Protein AF-A0A8S2RI45-F1 (afdb_monomer_lite)

Secondary structure (DSSP, 8-state):
---GGGEEEEEEEE-TTT--EEEEEEETT-SS-EEEEESSHHHHHHHHHHHHHHHHHHT-

pLDDT: mean 89.9, std 7.77, range [59.16, 96.81]

Radius of gyration: 11.84 Å; chains: 1; bounding box: 37×14×27 Å

InterPro domains:
  IPR011993 PH-like domain superfamily [G3DSA:2.30.29.30] (1-60)
  IPR049385 FAK1-like, FERM domain C-lobe [PF21477] (1-59)

Structure (mmCIF, N/CA/C/O backbone):
data_AF-A0A8S2RI45-F1
#
_entry.id   AF-A0A8S2RI45-F1
#
loop_
_atom_site.group_PDB
_atom_site.id
_atom_site.type_symbol
_atom_site.label_atom_id
_atom_site.label_alt_id
_atom_site.label_comp_id
_atom_site.label_asym_id
_atom_site.label_entity_id
_atom_site.label_seq_id
_atom_site.pdbx_PDB_ins_code
_atom_site.Cartn_x
_atom_site.Cartn_y
_atom_site.Cartn_z
_atom_site.occupancy
_atom_site.B_iso_or_equiv
_atom_site.auth_seq_id
_atom_site.auth_comp_id
_atom_site.auth_asym_id
_atom_site.auth_atom_id
_atom_site.pdbx_PDB_model_num
ATOM 1 N N . MET A 1 1 ? 1.786 -6.709 12.751 1.00 61.25 1 MET A N 1
ATOM 2 C CA . MET A 1 1 ? 0.931 -6.986 11.576 1.00 61.25 1 MET A CA 1
ATOM 3 C C . MET A 1 1 ? -0.051 -5.834 11.477 1.00 61.25 1 MET A C 1
ATOM 5 O O . MET A 1 1 ? -0.656 -5.519 12.492 1.00 61.25 1 MET A O 1
ATOM 9 N N . ALA A 1 2 ? -0.115 -5.147 10.337 1.00 74.56 2 ALA A N 1
ATOM 10 C CA . ALA A 1 2 ? -1.065 -4.055 10.116 1.00 74.56 2 ALA A CA 1
ATOM 11 C C . ALA A 1 2 ? -2.384 -4.623 9.570 1.00 74.56 2 ALA A C 1
ATOM 13 O O . ALA A 1 2 ? -2.352 -5.576 8.791 1.00 74.56 2 ALA A O 1
ATOM 14 N N . ALA A 1 3 ? -3.515 -4.059 9.990 1.00 86.12 3 ALA A N 1
ATOM 15 C CA . ALA A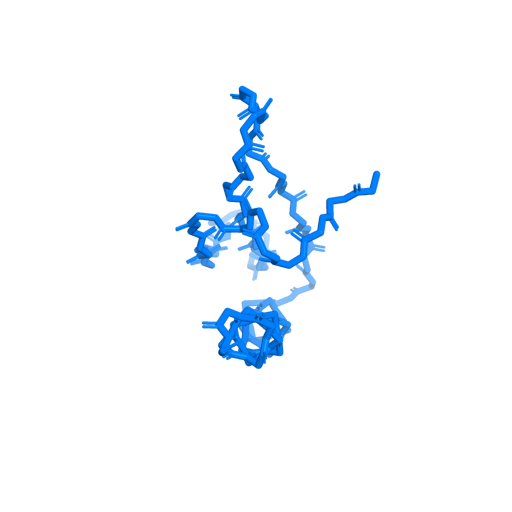 1 3 ? -4.834 -4.398 9.461 1.00 86.12 3 ALA A CA 1
ATOM 16 C C . ALA A 1 3 ? -5.194 -3.472 8.286 1.00 86.12 3 ALA A C 1
ATOM 18 O O . ALA A 1 3 ? -4.757 -2.320 8.255 1.00 86.12 3 ALA A O 1
ATOM 19 N N . PHE A 1 4 ? -5.996 -3.957 7.332 1.00 87.19 4 PHE A N 1
ATOM 20 C CA . PHE A 1 4 ? -6.384 -3.187 6.139 1.00 87.19 4 PHE A CA 1
ATOM 21 C C . PHE A 1 4 ? -7.195 -1.929 6.478 1.00 87.19 4 PHE A C 1
ATOM 23 O O . PHE A 1 4 ? -6.968 -0.876 5.902 1.00 87.19 4 PHE A O 1
ATOM 30 N N . GLU A 1 5 ? -8.047 -2.008 7.496 1.00 87.94 5 GLU A N 1
ATOM 31 C CA . GLU A 1 5 ? -8.786 -0.880 8.087 1.00 87.94 5 GLU A CA 1
ATOM 32 C C . GLU A 1 5 ? -7.887 0.247 8.630 1.00 87.94 5 GLU A C 1
ATOM 34 O O . GLU A 1 5 ? -8.321 1.384 8.785 1.00 87.94 5 GLU A O 1
ATOM 39 N N . SER A 1 6 ? -6.613 -0.044 8.911 1.00 89.81 6 SER A N 1
ATOM 40 C CA . SER A 1 6 ? -5.642 0.949 9.379 1.00 89.81 6 SER A CA 1
ATOM 41 C C . SER A 1 6 ? -4.821 1.565 8.245 1.00 89.81 6 SER A C 1
ATOM 43 O O . SER A 1 6 ? -3.982 2.417 8.515 1.00 89.81 6 SER A O 1
ATOM 45 N N . VAL A 1 7 ? -4.994 1.155 6.987 1.00 92.38 7 VAL A N 1
ATOM 46 C CA . VAL A 1 7 ? -4.253 1.742 5.862 1.00 92.38 7 VAL A CA 1
ATOM 47 C C . VAL A 1 7 ? -4.848 3.111 5.524 1.00 92.38 7 VAL A C 1
ATOM 49 O O . VAL A 1 7 ? -6.018 3.226 5.179 1.00 92.38 7 VAL A O 1
ATOM 52 N N . LEU A 1 8 ? -4.033 4.161 5.618 1.00 91.56 8 LEU A N 1
ATOM 53 C CA . LEU A 1 8 ? -4.428 5.543 5.323 1.00 91.56 8 LEU A CA 1
ATOM 54 C C . LEU A 1 8 ? -4.098 5.956 3.888 1.00 91.56 8 LEU A C 1
ATOM 56 O O . LEU A 1 8 ? -4.787 6.790 3.307 1.00 91.56 8 LEU A O 1
ATOM 60 N N . SER A 1 9 ? -3.000 5.434 3.340 1.00 92.81 9 SER A N 1
ATOM 61 C CA . SER A 1 9 ? -2.536 5.777 1.998 1.00 92.81 9 SER A CA 1
ATOM 62 C C . SER A 1 9 ? -1.654 4.679 1.420 1.00 92.81 9 SER A C 1
ATOM 64 O O . SER A 1 9 ? -0.905 4.019 2.150 1.00 92.81 9 SER A O 1
ATOM 66 N N . ILE A 1 10 ? -1.741 4.522 0.100 1.00 95.00 10 ILE A N 1
ATOM 67 C CA . ILE A 1 10 ? -0.996 3.562 -0.709 1.00 95.00 10 ILE A CA 1
ATOM 68 C C . ILE A 1 10 ? -0.303 4.346 -1.824 1.00 95.00 10 ILE A C 1
ATOM 70 O O . ILE A 1 10 ? -0.950 5.082 -2.568 1.00 95.00 10 ILE A O 1
ATOM 74 N N . ALA A 1 11 ? 1.014 4.197 -1.952 1.00 95.25 11 ALA A N 1
ATOM 75 C CA . ALA A 1 11 ? 1.786 4.850 -3.003 1.00 95.25 11 ALA A CA 1
ATOM 76 C C . ALA A 1 11 ? 2.819 3.902 -3.608 1.00 95.25 11 ALA A C 1
ATOM 78 O O . ALA A 1 11 ? 3.555 3.227 -2.892 1.00 95.25 11 ALA A O 1
ATOM 79 N N . THR A 1 12 ? 2.934 3.904 -4.932 1.00 94.88 12 THR A N 1
ATOM 80 C CA . THR A 1 12 ? 3.966 3.157 -5.658 1.00 94.88 12 THR A CA 1
ATOM 81 C C . THR A 1 12 ? 4.970 4.106 -6.291 1.00 94.88 12 THR A C 1
ATOM 83 O O . THR A 1 12 ? 4.589 5.065 -6.960 1.00 94.88 12 THR A O 1
ATOM 86 N N . THR A 1 13 ? 6.262 3.836 -6.124 1.00 93.88 13 THR A N 1
ATOM 87 C CA . THR A 1 13 ? 7.340 4.644 -6.713 1.00 93.88 13 THR A CA 1
ATOM 88 C C . THR A 1 13 ? 8.400 3.753 -7.335 1.00 93.88 13 THR A C 1
ATOM 90 O O . THR A 1 13 ? 8.766 2.744 -6.742 1.00 93.88 13 THR A O 1
ATOM 93 N N . ARG A 1 14 ? 8.941 4.134 -8.493 1.00 93.00 14 ARG A N 1
ATOM 94 C CA . ARG A 1 14 ? 10.108 3.470 -9.087 1.00 93.00 14 ARG A CA 1
ATOM 95 C C . ARG A 1 14 ? 11.393 4.043 -8.493 1.00 93.00 14 ARG A C 1
ATOM 97 O O . ARG A 1 14 ? 11.505 5.262 -8.359 1.00 93.00 14 ARG A O 1
ATOM 104 N N . THR A 1 15 ? 12.369 3.201 -8.166 1.00 87.94 15 THR A N 1
ATOM 105 C CA . THR A 1 15 ? 13.718 3.676 -7.828 1.00 87.94 15 THR A CA 1
ATOM 106 C C . THR A 1 15 ? 14.523 3.954 -9.094 1.00 87.94 15 THR A C 1
ATOM 108 O O . THR A 1 15 ? 14.568 3.142 -10.014 1.00 87.94 15 THR A O 1
ATOM 111 N N . ASN A 1 16 ? 15.193 5.109 -9.131 1.00 77.00 16 ASN A N 1
ATOM 112 C CA . ASN A 1 16 ? 15.993 5.526 -10.288 1.00 77.00 16 ASN A CA 1
ATOM 113 C C . ASN A 1 16 ? 17.226 4.640 -10.527 1.00 77.00 16 ASN A C 1
ATOM 115 O O . ASN A 1 16 ? 17.703 4.565 -11.651 1.00 77.00 16 ASN A O 1
ATOM 119 N N . SER A 1 17 ? 17.749 3.991 -9.483 1.00 76.38 17 SER A N 1
ATOM 120 C CA . SER A 1 17 ? 19.023 3.265 -9.555 1.00 76.38 17 SER A CA 1
ATOM 121 C C . SER A 1 17 ? 18.903 1.808 -10.006 1.00 76.38 17 SER A C 1
ATOM 123 O O . SER A 1 17 ? 19.886 1.255 -10.477 1.00 76.38 17 SER A O 1
ATOM 125 N N . ASP A 1 18 ? 17.734 1.183 -9.842 1.00 73.50 18 ASP A N 1
ATOM 126 C CA . ASP A 1 18 ? 17.591 -0.282 -9.923 1.00 73.50 18 ASP A CA 1
ATOM 127 C C . ASP A 1 18 ? 16.322 -0.726 -10.675 1.00 73.50 18 ASP A C 1
ATOM 129 O O . ASP A 1 18 ? 16.011 -1.910 -10.697 1.00 73.50 18 ASP A O 1
ATOM 133 N N . GLU A 1 19 ? 15.532 0.216 -11.212 1.00 80.06 19 GLU A N 1
ATOM 134 C CA . GLU A 1 19 ? 14.208 -0.015 -11.835 1.00 80.06 19 GLU A CA 1
ATOM 135 C C . GLU A 1 19 ? 13.173 -0.744 -10.952 1.00 80.06 19 GLU A C 1
ATOM 137 O O . GLU A 1 19 ? 12.044 -1.012 -11.376 1.00 80.06 19 GLU A O 1
ATOM 142 N N . ARG A 1 20 ? 13.521 -0.994 -9.688 1.00 89.31 20 ARG A N 1
ATOM 143 C CA . ARG A 1 20 ? 12.683 -1.663 -8.700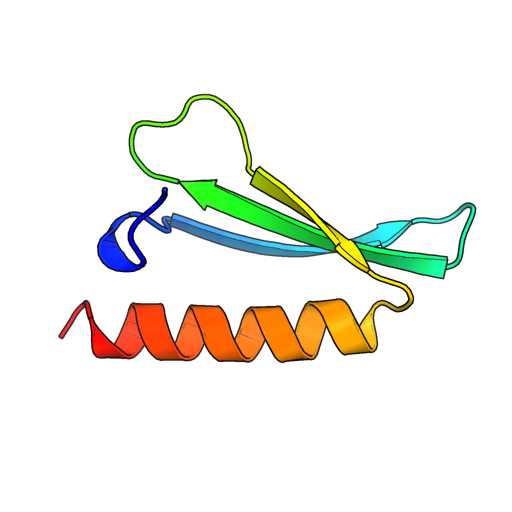 1.00 89.31 20 ARG A CA 1
ATOM 144 C C . ARG A 1 20 ? 11.458 -0.826 -8.364 1.00 89.31 20 ARG A C 1
ATOM 146 O O . ARG A 1 20 ? 11.500 0.407 -8.286 1.00 89.31 20 ARG A O 1
ATOM 153 N N . GLY A 1 21 ? 10.355 -1.522 -8.131 1.00 94.06 21 GLY A N 1
ATOM 154 C CA . GLY A 1 21 ? 9.151 -0.927 -7.575 1.00 94.06 21 GLY A CA 1
ATOM 155 C C . GLY A 1 21 ? 9.264 -0.833 -6.061 1.00 94.06 21 GLY A C 1
ATOM 156 O O . GLY A 1 21 ? 9.717 -1.766 -5.407 1.00 94.06 21 GLY A O 1
ATOM 157 N N . LEU A 1 22 ? 8.833 0.282 -5.489 1.00 95.44 22 LEU A N 1
ATOM 158 C CA . LEU A 1 22 ? 8.583 0.410 -4.060 1.00 95.44 22 LEU A CA 1
ATOM 159 C C . LEU A 1 22 ? 7.097 0.639 -3.847 1.00 95.44 22 LEU A C 1
ATOM 161 O O . LEU A 1 22 ? 6.517 1.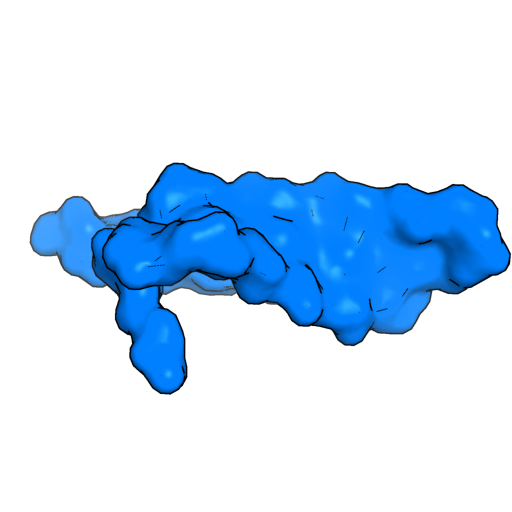507 -4.497 1.00 95.44 22 LEU A O 1
ATOM 165 N N . LEU A 1 23 ? 6.516 -0.087 -2.902 1.00 96.25 23 LEU A N 1
ATOM 166 C CA . LEU A 1 23 ? 5.178 0.155 -2.382 1.00 96.25 23 LEU A CA 1
ATOM 167 C C . LEU A 1 23 ? 5.306 0.750 -0.983 1.00 96.25 23 LEU A C 1
ATOM 169 O O . LEU A 1 23 ? 5.973 0.181 -0.122 1.00 96.25 23 LEU A O 1
ATOM 173 N N . LYS A 1 24 ? 4.674 1.894 -0.764 1.00 95.31 24 LYS A N 1
ATOM 174 C CA . LYS A 1 24 ? 4.676 2.637 0.492 1.00 95.31 24 LYS A CA 1
ATOM 175 C C . LYS A 1 24 ? 3.262 2.654 1.048 1.00 95.31 24 LYS A C 1
ATOM 177 O O . LYS A 1 24 ? 2.334 3.065 0.355 1.00 95.31 24 LYS A O 1
ATOM 182 N N . LEU A 1 25 ? 3.121 2.214 2.290 1.00 94.56 25 LEU A N 1
ATOM 183 C CA . LEU A 1 25 ? 1.852 2.132 3.000 1.00 94.56 25 LEU A CA 1
ATOM 184 C C . LEU A 1 25 ? 1.941 2.969 4.273 1.00 94.56 25 LEU A C 1
ATOM 186 O O . LEU A 1 25 ? 2.784 2.720 5.141 1.00 94.56 25 LEU A O 1
ATOM 190 N N . THR A 1 26 ? 1.066 3.960 4.397 1.00 93.81 26 THR A N 1
ATOM 191 C CA . THR A 1 26 ? 0.919 4.730 5.635 1.00 93.81 26 THR A CA 1
ATOM 192 C C . THR A 1 26 ? -0.153 4.068 6.485 1.00 93.81 26 THR A C 1
ATOM 194 O O . THR A 1 26 ? -1.280 3.902 6.026 1.00 93.81 26 THR A O 1
ATOM 197 N N . ILE A 1 27 ? 0.192 3.684 7.714 1.00 92.38 27 ILE A N 1
ATOM 198 C CA . ILE A 1 27 ? -0.704 2.959 8.621 1.00 92.38 27 ILE A CA 1
ATOM 199 C C . ILE A 1 27 ? -1.087 3.864 9.796 1.00 92.38 27 ILE A C 1
ATOM 201 O O . ILE A 1 27 ? -0.223 4.481 10.418 1.00 92.38 27 ILE A O 1
ATOM 205 N N . ALA A 1 28 ? -2.374 3.930 10.123 1.00 91.06 28 ALA A N 1
ATOM 206 C CA . ALA A 1 28 ? -2.905 4.629 11.281 1.00 91.06 28 ALA A CA 1
ATOM 207 C C . ALA A 1 28 ? -2.256 4.109 12.572 1.00 91.06 28 ALA A C 1
ATOM 209 O O . ALA A 1 28 ? -2.153 2.904 12.797 1.00 91.06 28 ALA A O 1
ATOM 210 N N . GLY A 1 29 ? -1.793 5.029 13.418 1.00 87.62 29 GLY A N 1
ATOM 211 C CA . GLY A 1 29 ? -1.089 4.691 14.658 1.00 87.62 29 GLY A CA 1
ATOM 212 C C . GLY A 1 29 ? 0.379 4.283 14.481 1.00 87.62 29 GLY A C 1
ATOM 213 O O . GLY A 1 29 ? 1.056 4.075 15.485 1.00 87.62 29 GLY A O 1
ATOM 214 N N . SER A 1 30 ? 0.896 4.213 13.248 1.00 89.81 30 SER A N 1
ATOM 215 C CA . SER A 1 30 ? 2.328 4.049 12.977 1.00 89.81 30 SER A CA 1
ATOM 216 C C . SER A 1 30 ? 2.954 5.382 12.579 1.00 89.81 30 SER A C 1
ATOM 218 O O . SER A 1 30 ? 2.493 6.043 11.650 1.00 89.81 30 SER A O 1
ATOM 220 N N . SER A 1 31 ? 4.046 5.758 13.243 1.00 82.31 31 SER A N 1
ATOM 221 C CA . SER A 1 31 ? 4.853 6.923 12.854 1.00 82.31 31 SER A CA 1
ATOM 222 C C . SER A 1 31 ? 5.685 6.664 11.593 1.00 82.31 31 SER A C 1
ATOM 224 O O . SER A 1 31 ? 6.146 7.607 10.954 1.00 82.31 31 SER A O 1
ATOM 226 N N . GLU A 1 32 ? 5.893 5.393 11.237 1.00 88.88 32 GLU A N 1
ATOM 227 C CA . GLU A 1 32 ? 6.728 4.982 10.112 1.00 88.88 32 GLU A CA 1
ATOM 228 C C . GLU A 1 32 ? 5.881 4.418 8.964 1.00 88.88 32 GLU A C 1
ATOM 230 O O . GLU A 1 32 ? 4.899 3.698 9.175 1.00 88.88 32 GLU A O 1
ATOM 235 N N . THR A 1 33 ? 6.271 4.765 7.735 1.00 90.31 33 THR A N 1
ATOM 236 C CA . THR A 1 33 ? 5.669 4.240 6.504 1.00 90.31 33 THR A CA 1
ATOM 237 C C . THR A 1 33 ? 6.254 2.871 6.194 1.00 90.31 33 THR A C 1
ATOM 239 O O . THR A 1 33 ? 7.463 2.735 5.995 1.00 90.31 33 THR A O 1
ATOM 242 N N . LEU A 1 34 ? 5.392 1.864 6.077 1.00 91.81 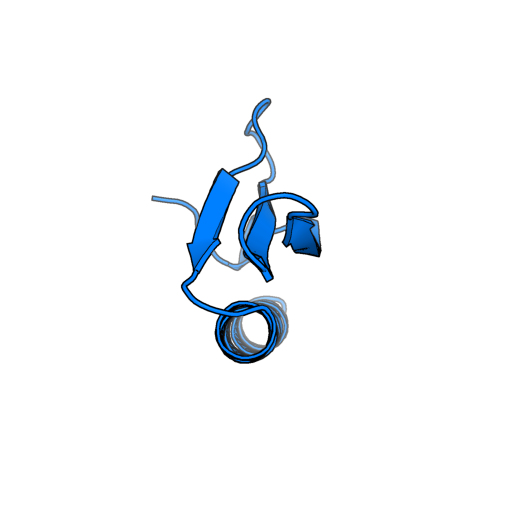34 LEU A N 1
ATOM 243 C CA . LEU A 1 34 ? 5.814 0.532 5.675 1.00 91.81 34 LEU A CA 1
ATOM 244 C C . LEU A 1 34 ? 6.214 0.568 4.198 1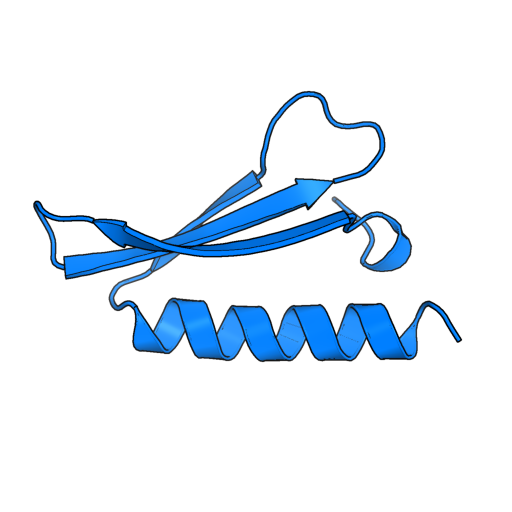.00 91.81 34 LEU A C 1
ATOM 246 O O . LEU A 1 34 ? 5.402 0.907 3.339 1.00 91.81 34 LEU A O 1
ATOM 250 N N . THR A 1 35 ? 7.468 0.232 3.909 1.00 93.69 35 THR A N 1
ATOM 251 C CA . THR A 1 35 ? 8.003 0.216 2.544 1.00 93.69 35 THR A CA 1
ATOM 252 C C . THR A 1 35 ? 8.340 -1.212 2.138 1.00 93.69 35 THR A C 1
ATOM 254 O O . THR A 1 35 ? 9.100 -1.894 2.821 1.00 93.69 35 THR A O 1
ATOM 257 N N . LEU A 1 36 ? 7.780 -1.655 1.017 1.00 93.25 36 LEU A N 1
ATOM 258 C CA . LEU A 1 36 ? 8.011 -2.965 0.420 1.00 93.25 36 LEU A CA 1
ATOM 259 C C . LEU A 1 36 ? 8.726 -2.786 -0.918 1.00 93.25 36 LEU A C 1
ATOM 261 O O . LEU A 1 36 ? 8.369 -1.909 -1.705 1.00 93.25 36 LEU A O 1
ATOM 265 N N . SER A 1 37 ? 9.726 -3.626 -1.169 1.00 93.56 37 SER A N 1
ATOM 266 C CA . SER A 1 37 ? 10.562 -3.569 -2.368 1.00 93.56 37 SER A CA 1
ATOM 267 C C . SER A 1 37 ? 10.222 -4.713 -3.313 1.00 93.56 37 SER A C 1
ATOM 269 O O . SER A 1 37 ? 10.154 -5.865 -2.890 1.00 93.56 37 SER A O 1
ATOM 271 N N . PHE A 1 38 ? 10.074 -4.395 -4.593 1.00 94.44 38 PHE A N 1
ATOM 272 C CA . PHE A 1 38 ? 9.691 -5.315 -5.658 1.00 94.44 38 PHE A CA 1
ATOM 273 C C . PHE A 1 38 ? 10.697 -5.273 -6.803 1.00 94.44 38 PHE A C 1
ATOM 275 O O . PHE A 1 38 ? 11.372 -4.265 -7.017 1.00 94.44 38 PHE A O 1
ATOM 282 N N . SER A 1 39 ? 10.768 -6.361 -7.567 1.00 91.88 39 SER A N 1
ATOM 283 C CA . SER A 1 39 ? 11.584 -6.473 -8.780 1.00 91.88 39 SER A CA 1
ATOM 284 C C . SER A 1 39 ? 11.230 -5.426 -9.831 1.00 91.88 39 SER A C 1
ATOM 286 O O . SER A 1 39 ? 12.125 -4.917 -10.497 1.00 91.88 39 SER A O 1
ATOM 288 N N . SER A 1 40 ? 9.950 -5.072 -9.960 1.00 91.81 40 SER A N 1
ATOM 289 C CA . SER A 1 40 ? 9.477 -4.095 -10.937 1.00 91.81 40 SER A CA 1
ATOM 290 C C . SER A 1 40 ? 8.378 -3.194 -10.368 1.00 91.81 40 SER A C 1
ATOM 292 O O . SER A 1 40 ? 7.725 -3.515 -9.373 1.00 91.81 40 SER A O 1
ATOM 294 N N . LEU A 1 41 ? 8.160 -2.040 -11.011 1.00 92.81 41 LEU A N 1
ATOM 295 C CA . LEU A 1 41 ? 7.030 -1.163 -10.683 1.00 92.81 41 LEU A CA 1
ATOM 296 C C . LEU A 1 41 ? 5.679 -1.850 -10.937 1.00 92.81 41 LEU A C 1
ATOM 298 O O . LEU A 1 41 ? 4.731 -1.587 -10.204 1.00 92.81 41 LEU A O 1
ATOM 302 N N . SER A 1 42 ? 5.599 -2.718 -11.948 1.00 93.56 42 SER A N 1
ATOM 303 C CA . SER A 1 42 ? 4.378 -3.459 -12.274 1.00 93.56 42 SER A CA 1
ATOM 304 C C . SER A 1 42 ? 3.967 -4.375 -11.123 1.00 93.56 42 SER A C 1
ATOM 306 O O . SER A 1 42 ? 2.828 -4.284 -10.676 1.00 93.56 42 SER A O 1
ATOM 308 N N . ASP A 1 43 ? 4.908 -5.146 -10.568 1.00 94.75 43 ASP A N 1
ATOM 309 C CA . ASP A 1 43 ? 4.645 -6.032 -9.422 1.00 94.75 43 ASP A CA 1
ATOM 310 C C . ASP A 1 43 ? 4.156 -5.230 -8.202 1.00 94.75 43 ASP A C 1
ATOM 312 O O . ASP A 1 43 ? 3.189 -5.599 -7.536 1.00 94.75 43 ASP A O 1
ATOM 316 N N . ALA A 1 44 ? 4.792 -4.082 -7.931 1.00 95.38 44 ALA A N 1
ATOM 317 C CA . ALA A 1 44 ? 4.379 -3.195 -6.844 1.00 95.38 44 ALA A CA 1
ATOM 318 C C . ALA A 1 44 ? 2.953 -2.652 -7.049 1.00 95.38 44 ALA A C 1
ATOM 320 O O . ALA A 1 44 ? 2.212 -2.490 -6.079 1.00 95.38 44 ALA A O 1
ATOM 321 N N . ASN A 1 45 ? 2.564 -2.380 -8.297 1.00 94.88 45 ASN A N 1
ATOM 322 C CA . ASN A 1 45 ? 1.245 -1.858 -8.644 1.00 94.88 45 ASN A CA 1
ATOM 323 C C . ASN A 1 45 ? 0.147 -2.928 -8.549 1.00 94.88 45 ASN A C 1
ATOM 325 O O . ASN A 1 45 ? -0.938 -2.639 -8.051 1.00 94.88 45 ASN A O 1
ATOM 329 N N . GLU A 1 46 ? 0.425 -4.168 -8.957 1.00 96.81 46 GLU A N 1
ATOM 330 C CA . GLU A 1 46 ? -0.518 -5.283 -8.782 1.00 96.81 46 GLU A CA 1
ATOM 331 C C . GLU A 1 46 ? -0.839 -5.517 -7.301 1.00 96.81 46 GLU A C 1
ATOM 333 O O . GLU A 1 46 ? -2.006 -5.655 -6.922 1.00 96.81 46 GLU A O 1
ATOM 338 N N . VAL A 1 47 ? 0.180 -5.471 -6.437 1.00 95.81 47 VAL A N 1
ATOM 339 C CA . VAL A 1 47 ? -0.017 -5.583 -4.986 1.00 95.81 47 VAL A CA 1
ATOM 340 C C . VAL A 1 47 ? -0.746 -4.361 -4.419 1.00 95.81 47 VAL A C 1
ATOM 342 O O . VAL A 1 47 ? -1.609 -4.526 -3.558 1.00 95.81 47 VAL A O 1
ATOM 345 N N . ALA A 1 48 ? -0.459 -3.149 -4.907 1.00 95.81 48 ALA A N 1
ATOM 346 C CA . ALA A 1 48 ? -1.170 -1.938 -4.491 1.00 95.81 48 ALA A CA 1
ATOM 347 C C . ALA A 1 48 ? -2.681 -2.044 -4.743 1.00 95.81 48 ALA A C 1
ATOM 349 O O . ALA A 1 48 ? -3.466 -1.766 -3.839 1.00 95.81 48 ALA A O 1
ATOM 350 N N . ILE A 1 49 ? -3.077 -2.508 -5.934 1.00 95.69 49 ILE A N 1
ATOM 351 C CA . ILE A 1 49 ? -4.485 -2.711 -6.312 1.00 95.69 49 ILE A CA 1
ATOM 352 C C . ILE A 1 49 ? -5.149 -3.749 -5.404 1.00 95.69 49 ILE A C 1
ATOM 354 O O . ILE A 1 49 ? -6.281 -3.552 -4.962 1.00 95.69 49 ILE A O 1
ATOM 358 N N . LEU A 1 50 ? -4.452 -4.848 -5.098 1.00 95.69 50 LEU A N 1
ATOM 359 C CA . LEU A 1 50 ? -4.981 -5.876 -4.205 1.00 95.69 50 LEU A CA 1
ATOM 360 C C . LEU A 1 50 ? -5.243 -5.320 -2.798 1.00 95.69 50 LEU A C 1
ATOM 362 O O . LEU A 1 50 ? -6.307 -5.564 -2.230 1.00 95.69 50 LEU A O 1
ATOM 366 N N . ILE A 1 51 ? -4.290 -4.566 -2.240 1.00 94.38 51 ILE A N 1
ATOM 367 C CA . ILE A 1 51 ? -4.430 -3.953 -0.912 1.00 94.38 51 ILE A CA 1
ATOM 368 C C . ILE A 1 51 ? -5.564 -2.929 -0.912 1.00 94.38 51 ILE A C 1
ATOM 370 O O . ILE A 1 51 ? -6.383 -2.959 0.003 1.00 94.38 51 ILE A O 1
ATOM 374 N N . ASP A 1 52 ? -5.640 -2.068 -1.926 1.00 92.56 52 ASP A N 1
ATOM 375 C CA . ASP A 1 52 ? -6.712 -1.077 -2.068 1.00 92.56 52 ASP A CA 1
ATOM 376 C C . ASP A 1 52 ? -8.096 -1.748 -2.114 1.00 92.56 52 ASP A C 1
ATOM 378 O O . ASP A 1 52 ? -9.005 -1.370 -1.372 1.00 92.56 52 ASP A O 1
ATOM 382 N N . GLY A 1 53 ? -8.220 -2.844 -2.872 1.00 94.19 53 GLY A N 1
ATOM 383 C CA . GLY A 1 53 ? -9.432 -3.660 -2.915 1.00 94.19 53 GLY A CA 1
ATOM 384 C C . GLY A 1 53 ? -9.829 -4.238 -1.551 1.00 94.19 53 GLY A C 1
ATOM 385 O O . GLY A 1 53 ? -11.006 -4.199 -1.189 1.00 94.19 53 GLY 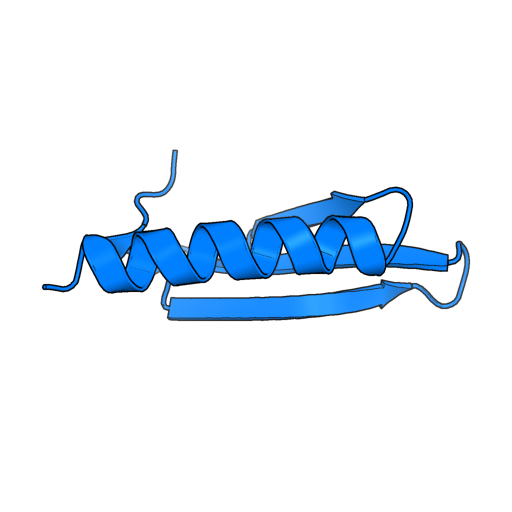A O 1
ATOM 386 N N . TYR A 1 54 ? -8.867 -4.725 -0.756 1.00 94.50 54 TYR A N 1
ATOM 387 C CA . TYR A 1 54 ? -9.137 -5.174 0.617 1.00 94.50 54 TYR A CA 1
ATOM 388 C C . TYR A 1 54 ? -9.516 -4.022 1.549 1.00 94.50 54 TYR A C 1
ATOM 390 O O . TYR A 1 54 ? -10.419 -4.187 2.367 1.00 94.50 54 TYR A O 1
ATOM 398 N N . CYS A 1 55 ? -8.876 -2.858 1.420 1.00 91.56 55 CYS A N 1
ATOM 399 C CA . CYS A 1 55 ? -9.232 -1.675 2.204 1.00 91.56 55 CYS A CA 1
ATOM 400 C C . CYS A 1 55 ? -10.686 -1.273 1.927 1.00 91.56 55 CYS A C 1
ATOM 402 O O . CYS A 1 55 ? -11.459 -1.095 2.865 1.00 91.56 55 CYS A O 1
ATOM 404 N N . MET A 1 56 ? -11.093 -1.235 0.654 1.00 91.12 56 MET A N 1
ATOM 405 C CA . MET A 1 56 ? -12.473 -0.940 0.258 1.00 91.12 56 MET A CA 1
ATOM 406 C C . MET A 1 56 ? -13.473 -1.996 0.756 1.00 91.12 56 MET A C 1
ATOM 408 O O . MET A 1 56 ? -14.605 -1.657 1.101 1.00 91.12 56 MET A O 1
ATOM 412 N N . LEU A 1 57 ? -13.074 -3.270 0.796 1.00 93.00 57 LEU A N 1
ATOM 413 C CA . LEU A 1 57 ? -13.928 -4.359 1.271 1.00 93.00 57 LEU A CA 1
ATOM 414 C C . LEU A 1 57 ? -14.163 -4.308 2.787 1.00 93.00 57 LEU A C 1
ATOM 416 O O . LEU A 1 57 ? -15.270 -4.606 3.231 1.00 93.00 57 LEU A O 1
ATOM 420 N N . VAL A 1 58 ? -13.133 -3.970 3.567 1.00 90.06 58 VAL A N 1
ATOM 421 C CA . VAL A 1 58 ? -13.189 -3.957 5.040 1.00 90.06 58 VAL A CA 1
ATOM 422 C C . VAL A 1 58 ? -13.826 -2.672 5.576 1.00 90.06 58 VAL A C 1
ATOM 424 O O . VAL A 1 58 ? -14.548 -2.734 6.565 1.00 90.06 58 VAL A O 1
ATOM 427 N N . ASN A 1 59 ? -13.640 -1.527 4.911 1.00 80.44 59 ASN A N 1
ATOM 428 C CA . ASN A 1 59 ? -14.245 -0.243 5.307 1.00 80.44 59 ASN A CA 1
ATOM 429 C C . ASN A 1 59 ? -15.730 -0.096 4.908 1.00 80.44 59 ASN A C 1
ATOM 431 O O . ASN A 1 59 ? -16.199 1.020 4.662 1.00 80.44 59 ASN A O 1
ATOM 435 N N . ARG A 1 60 ? -16.467 -1.205 4.808 1.00 59.16 60 ARG A N 1
ATOM 436 C CA . ARG A 1 60 ? -17.855 -1.223 4.338 1.00 59.16 60 ARG A CA 1
ATOM 437 C C . ARG A 1 60 ? -18.879 -1.254 5.465 1.00 59.16 60 ARG A C 1
ATOM 439 O O . ARG A 1 60 ? -18.635 -1.946 6.474 1.00 59.16 60 ARG A O 1
#

Organism: NCBI:txid392030

Foldseek 3Di:
DADLLQWPDWDWDADPPQQKIWIWTDGHPDPDIDIDIGNHSVVNVVVSVVSVVRSVVVVD

Sequence (60 aa):
MAAFESVLSIATTRTNSDERGLLKLTIAGSSETLTLSFSSLSDANEVAILIDGYCMLVNR